Protein AF-A0AAE0UM64-F1 (afdb_monomer_lite)

Sequence (85 aa):
MDLSNLTLTVEESEIRHPLRSINPRKATGPDGVPGRVLKDCADQLSGIFTKIFNQSLALSTVPPCLKSSIIFPLPKKSHISSLSD

Foldseek 3Di:
DDPVPPQDADDLVNQLVVLLVFDQPDDDWPVPDGSVCSNVCSVVCSVVVRVQVSVCSVVVHDDPVVVDGDDDDDDPDPDDPDDDD

Radius of gyration: 19.14 Å; chains: 1; bounding box: 49×47×41 Å

pLDDT: mean 87.17, std 13.55, range [48.59, 98.5]

Secondary structure (DSSP, 8-state):
--GGG------HHHHHHHHHH--TTSPP-TT---HHHHHHTHHHHHHHHHHHHHHHHHTT---HHHH-----PPPS-SS------

Organism: NCBI:txid175788

Structure (mmCIF, N/CA/C/O backbone):
data_AF-A0AAE0UM64-F1
#
_entry.id   AF-A0AAE0UM64-F1
#
loop_
_atom_site.group_PDB
_atom_site.id
_atom_site.type_symbol
_atom_site.label_atom_id
_atom_site.label_alt_id
_atom_site.label_comp_id
_atom_site.label_asym_id
_atom_site.label_entity_id
_atom_site.label_seq_id
_atom_site.pdbx_PDB_ins_code
_atom_site.Cartn_x
_atom_site.Cartn_y
_atom_site.Cartn_z
_atom_site.occupancy
_atom_site.B_iso_or_equiv
_atom_site.auth_seq_id
_atom_site.auth_comp_id
_atom_site.auth_asym_id
_atom_site.auth_atom_id
_atom_site.pdbx_PDB_model_num
ATOM 1 N N . MET A 1 1 ? -22.739 16.044 24.125 1.00 48.62 1 MET A N 1
ATOM 2 C CA . MET A 1 1 ? -22.555 15.166 22.955 1.00 48.62 1 MET A CA 1
ATOM 3 C C . MET A 1 1 ? -21.084 14.838 22.924 1.00 48.62 1 MET A C 1
ATOM 5 O O . MET A 1 1 ? -20.277 15.739 22.747 1.00 48.62 1 MET A O 1
ATOM 9 N N . ASP A 1 2 ? -20.756 13.612 23.299 1.00 48.59 2 ASP A N 1
ATOM 10 C CA . ASP A 1 2 ? -19.380 13.166 23.453 1.00 48.59 2 ASP A CA 1
ATOM 11 C C . ASP A 1 2 ? -18.757 12.937 22.067 1.00 48.59 2 ASP A C 1
ATOM 13 O O . ASP A 1 2 ? -19.224 12.097 21.302 1.00 48.59 2 ASP A O 1
ATOM 17 N N . LEU A 1 3 ? -17.750 13.742 21.725 1.00 59.09 3 LEU A N 1
ATOM 18 C CA . LEU A 1 3 ? -16.984 13.639 20.478 1.00 59.09 3 LEU A CA 1
ATOM 19 C C . LEU A 1 3 ? -15.898 12.552 20.555 1.00 59.09 3 LEU A C 1
ATOM 21 O O . LEU A 1 3 ? -15.223 12.312 19.557 1.00 59.09 3 LEU A O 1
ATOM 25 N N . SER A 1 4 ? -15.732 11.882 21.705 1.00 61.62 4 SER A N 1
ATOM 26 C CA . SER A 1 4 ? -14.691 10.867 21.924 1.00 61.62 4 SER A CA 1
ATOM 27 C C . SER A 1 4 ? -14.820 9.622 21.036 1.00 61.62 4 SER A C 1
ATOM 29 O O . SER A 1 4 ? -13.885 8.829 20.972 1.00 61.62 4 SER A O 1
ATOM 31 N N . ASN A 1 5 ? -15.937 9.467 20.314 1.00 60.50 5 ASN A N 1
ATOM 32 C CA . ASN A 1 5 ? -16.253 8.255 19.560 1.00 60.50 5 ASN A CA 1
ATOM 33 C C . ASN A 1 5 ? -16.393 8.447 18.041 1.00 60.50 5 ASN A C 1
ATOM 35 O O . ASN A 1 5 ? -16.919 7.565 17.362 1.00 60.50 5 ASN A O 1
ATOM 39 N N . LEU A 1 6 ? -15.912 9.561 17.474 1.00 68.19 6 LEU A N 1
ATOM 40 C CA . LEU A 1 6 ? -15.785 9.666 16.018 1.00 68.19 6 LEU A CA 1
ATOM 41 C C . LEU A 1 6 ? -14.534 8.902 15.560 1.00 68.19 6 LEU A C 1
ATOM 43 O O . LEU A 1 6 ? -13.468 9.479 15.352 1.00 68.19 6 LEU A O 1
ATOM 47 N N . THR A 1 7 ? -14.648 7.579 15.447 1.00 75.88 7 THR A N 1
ATOM 48 C CA . THR A 1 7 ? -13.569 6.746 14.913 1.00 75.88 7 THR A CA 1
ATOM 49 C C . THR A 1 7 ? -13.437 7.001 13.416 1.00 75.88 7 THR A C 1
ATOM 51 O O . THR A 1 7 ? -14.288 6.595 12.625 1.00 75.88 7 THR A O 1
ATOM 54 N N . LEU A 1 8 ? -12.360 7.680 13.021 1.00 89.56 8 LEU A N 1
ATOM 55 C CA . LEU A 1 8 ? -11.989 7.800 11.619 1.00 89.56 8 LEU A CA 1
ATOM 56 C C . LEU A 1 8 ? -11.574 6.416 11.114 1.00 89.56 8 LEU A C 1
ATOM 58 O O . LEU A 1 8 ? -10.588 5.847 11.582 1.00 89.56 8 LEU A O 1
ATOM 62 N N . THR A 1 9 ? -12.347 5.881 10.177 1.00 94.19 9 THR A N 1
ATOM 63 C CA . THR A 1 9 ? -12.087 4.588 9.549 1.00 94.19 9 THR A CA 1
ATOM 64 C C . THR A 1 9 ? -12.036 4.761 8.045 1.00 94.19 9 THR A C 1
ATOM 66 O O . THR A 1 9 ? -12.715 5.616 7.486 1.00 94.19 9 THR A O 1
ATOM 69 N N . VAL A 1 10 ? -11.182 3.963 7.422 1.00 96.00 10 VAL A N 1
ATOM 70 C CA . VAL A 1 10 ? -11.011 3.865 5.981 1.00 96.00 10 VAL A CA 1
ATOM 71 C C . VAL A 1 10 ? -11.656 2.570 5.520 1.00 96.00 10 VAL A C 1
ATOM 73 O O . VAL A 1 10 ? -11.404 1.505 6.100 1.00 96.00 10 VAL A O 1
ATOM 76 N N . GLU A 1 11 ? -12.462 2.653 4.471 1.00 97.31 11 GLU A N 1
ATOM 77 C CA . GLU A 1 11 ? -13.047 1.495 3.812 1.00 97.31 11 GLU A CA 1
ATOM 78 C C . GLU A 1 11 ? -12.125 0.923 2.730 1.00 97.31 11 GLU A C 1
ATOM 80 O O . GLU A 1 11 ? -11.311 1.606 2.109 1.00 97.31 11 GLU A O 1
ATOM 85 N N . GLU A 1 12 ? -12.298 -0.362 2.424 1.00 98.06 12 GLU A N 1
ATOM 86 C CA . GLU A 1 12 ? -11.489 -1.022 1.398 1.00 98.06 12 GLU A CA 1
ATOM 87 C C . GLU A 1 12 ? -11.692 -0.412 -0.002 1.00 98.06 12 GLU A C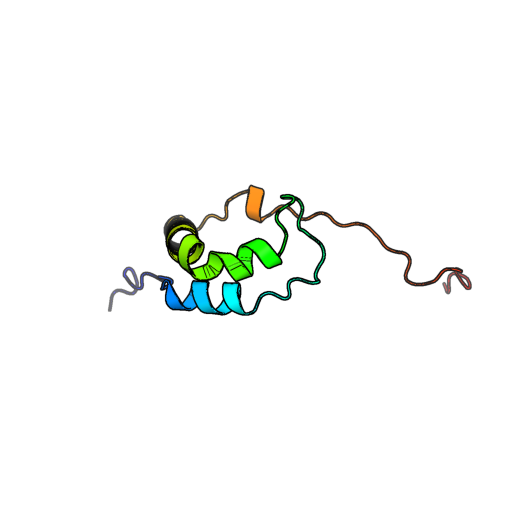 1
ATOM 89 O O . GLU A 1 12 ? -10.773 -0.388 -0.823 1.00 98.06 12 GLU A O 1
ATOM 94 N N . SER A 1 13 ? -12.885 0.119 -0.278 1.00 97.69 13 SER A N 1
ATOM 95 C CA . SER A 1 13 ? -13.216 0.838 -1.515 1.00 97.69 13 SER A CA 1
ATOM 96 C C . SER A 1 13 ? -12.341 2.085 -1.710 1.00 97.69 13 SER A C 1
ATOM 98 O O . SER A 1 13 ? -11.845 2.320 -2.819 1.00 97.69 13 SER A O 1
ATOM 100 N N . GLU A 1 14 ? -12.092 2.821 -0.626 1.00 97.56 14 GLU A N 1
ATOM 101 C CA . GLU A 1 14 ? -11.273 4.033 -0.580 1.00 97.56 14 GLU A CA 1
ATOM 102 C C . GLU A 1 14 ? -9.787 3.744 -0.800 1.00 97.56 14 GLU A C 1
ATOM 104 O O . GLU A 1 14 ? -9.049 4.632 -1.211 1.00 97.56 14 GLU A O 1
ATOM 109 N N . ILE A 1 15 ? -9.348 2.498 -0.599 1.00 98.19 15 ILE A N 1
ATOM 110 C CA . ILE A 1 15 ? -7.986 2.046 -0.914 1.00 98.19 15 ILE A CA 1
ATOM 111 C C . ILE A 1 15 ? -7.893 1.471 -2.325 1.00 98.19 15 ILE A C 1
ATOM 113 O O . ILE A 1 15 ? -6.968 1.782 -3.082 1.00 98.19 15 ILE A O 1
ATOM 117 N N . ARG A 1 16 ? -8.879 0.664 -2.717 1.00 98.50 16 ARG A N 1
ATOM 118 C CA . ARG A 1 16 ? -8.906 -0.007 -4.019 1.00 98.50 16 ARG A CA 1
ATOM 119 C C . ARG A 1 16 ? -8.902 0.979 -5.176 1.00 98.50 16 ARG A C 1
ATOM 121 O O . ARG A 1 16 ? -8.224 0.751 -6.179 1.00 98.50 16 ARG A O 1
ATOM 128 N N . HIS A 1 17 ? -9.657 2.071 -5.056 1.00 97.94 17 HIS A N 1
ATOM 129 C CA . HIS A 1 17 ? -9.759 3.063 -6.121 1.00 97.94 17 HIS A CA 1
ATOM 130 C C . HIS A 1 17 ? -8.415 3.777 -6.395 1.00 97.94 17 HIS A C 1
ATOM 132 O O . HIS A 1 17 ? -7.974 3.758 -7.550 1.00 97.94 17 HIS A O 1
ATOM 138 N N . PRO A 1 18 ? -7.699 4.307 -5.382 1.00 97.75 18 PRO A N 1
ATOM 139 C CA . PRO A 1 18 ? -6.331 4.796 -5.544 1.00 97.75 18 PRO A CA 1
ATOM 140 C C . PRO A 1 18 ? -5.358 3.764 -6.112 1.00 97.75 18 PRO A C 1
ATOM 142 O O . PRO A 1 18 ? -4.606 4.092 -7.025 1.00 97.75 18 PRO A O 1
ATOM 145 N N . LEU A 1 19 ? -5.382 2.512 -5.637 1.00 97.94 19 LEU A N 1
ATOM 146 C CA . LEU A 1 19 ? -4.487 1.471 -6.159 1.00 97.94 19 LEU A CA 1
ATOM 147 C C . LEU A 1 19 ? -4.697 1.254 -7.666 1.00 97.94 19 LEU A C 1
ATOM 149 O O . LEU A 1 19 ? -3.737 1.235 -8.438 1.00 97.94 19 LEU A O 1
ATOM 153 N N . ARG A 1 20 ? -5.955 1.198 -8.122 1.00 98.06 20 ARG A N 1
ATOM 154 C CA . ARG A 1 20 ? -6.297 1.059 -9.550 1.00 98.06 20 ARG A CA 1
ATOM 155 C C . ARG A 1 20 ? -5.927 2.292 -10.387 1.00 98.06 20 ARG A C 1
ATOM 157 O O . ARG A 1 20 ? -5.698 2.163 -11.595 1.00 98.06 20 ARG A O 1
ATOM 164 N N . SER A 1 21 ? -5.852 3.476 -9.779 1.00 97.56 21 SER A N 1
ATOM 165 C CA . SER A 1 21 ? -5.507 4.728 -10.466 1.00 97.56 21 SER A CA 1
ATOM 166 C C . SER A 1 21 ? -4.000 5.016 -10.519 1.00 97.56 21 SER A C 1
ATOM 168 O O . SER A 1 21 ? -3.586 5.953 -11.207 1.00 97.56 21 SER A O 1
ATOM 170 N N . ILE A 1 22 ? -3.160 4.181 -9.889 1.00 97.00 22 ILE A N 1
ATOM 171 C CA . ILE A 1 22 ? -1.697 4.299 -9.962 1.00 97.00 22 ILE A CA 1
ATOM 172 C C . ILE A 1 22 ? -1.232 4.336 -11.425 1.00 97.00 22 ILE A C 1
ATOM 174 O O . ILE A 1 22 ? -1.663 3.551 -12.276 1.00 97.00 22 ILE A O 1
ATOM 178 N N . ASN A 1 23 ? -0.315 5.259 -11.728 1.00 96.62 23 ASN A N 1
ATOM 179 C CA . ASN A 1 23 ? 0.356 5.304 -13.022 1.00 96.62 23 ASN A CA 1
ATOM 180 C C . ASN A 1 23 ? 1.533 4.309 -13.016 1.00 96.62 23 ASN A C 1
ATOM 182 O O . ASN A 1 23 ? 2.550 4.598 -12.380 1.00 96.62 23 ASN A O 1
ATOM 186 N N . PRO A 1 24 ? 1.454 3.186 -13.753 1.00 95.81 24 PRO A N 1
ATOM 187 C CA . PRO A 1 24 ? 2.479 2.142 -13.729 1.00 95.81 24 PRO A CA 1
ATOM 188 C C . PRO A 1 24 ? 3.814 2.574 -14.353 1.00 95.81 24 PRO A C 1
ATOM 190 O O . PRO A 1 24 ? 4.794 1.851 -14.233 1.00 95.81 24 PRO A O 1
ATOM 193 N N . ARG A 1 25 ? 3.861 3.730 -15.032 1.00 94.75 25 ARG A N 1
ATOM 194 C CA . ARG A 1 25 ? 5.068 4.266 -15.683 1.00 94.75 25 ARG A CA 1
ATOM 195 C C . ARG A 1 25 ? 5.930 5.128 -14.758 1.00 94.75 25 ARG A C 1
ATOM 197 O O . ARG A 1 25 ? 6.971 5.613 -15.188 1.00 94.75 25 ARG A O 1
ATOM 204 N N . LYS A 1 26 ? 5.480 5.395 -13.528 1.00 91.94 26 LYS A N 1
ATOM 205 C CA . LYS A 1 26 ? 6.288 6.134 -12.551 1.00 91.94 26 LYS A CA 1
ATOM 206 C C . LYS A 1 26 ? 7.437 5.262 -12.050 1.00 91.94 26 LYS A C 1
ATOM 208 O O . LYS A 1 26 ? 7.319 4.040 -12.009 1.00 91.94 26 LYS A O 1
ATOM 213 N N . ALA A 1 27 ? 8.529 5.918 -11.666 1.00 90.12 27 ALA A N 1
ATOM 214 C CA . ALA A 1 27 ? 9.656 5.254 -11.035 1.00 90.12 27 ALA A CA 1
ATOM 215 C C . ALA A 1 27 ? 9.212 4.532 -9.757 1.00 90.12 27 ALA A C 1
ATOM 217 O O . ALA A 1 27 ? 8.333 4.999 -9.029 1.00 90.12 27 ALA A O 1
ATOM 218 N N . THR A 1 28 ? 9.840 3.391 -9.518 1.00 91.19 28 THR A N 1
ATOM 219 C CA . THR A 1 28 ? 9.661 2.585 -8.318 1.00 91.19 28 THR A CA 1
ATOM 220 C C . THR A 1 28 ? 10.143 3.335 -7.077 1.00 91.19 28 THR A 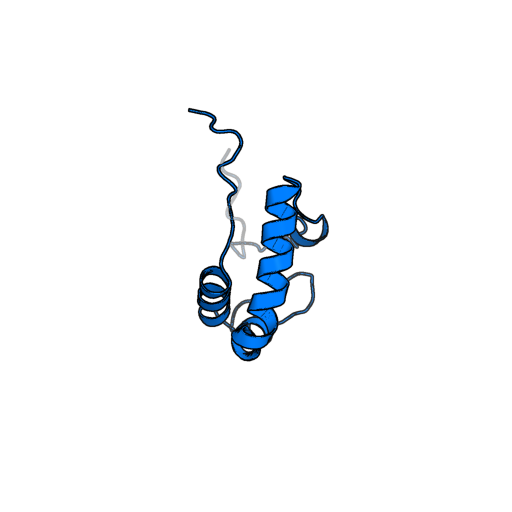C 1
ATOM 222 O O . THR A 1 28 ? 11.108 4.100 -7.143 1.00 91.19 28 THR A O 1
ATOM 225 N N . GLY A 1 29 ? 9.459 3.124 -5.951 1.00 86.94 29 GLY A N 1
ATOM 226 C CA . GLY A 1 29 ? 9.861 3.679 -4.664 1.00 86.94 29 GLY A CA 1
ATOM 227 C C . GLY A 1 29 ? 11.137 3.033 -4.098 1.00 86.94 29 GLY A C 1
ATOM 228 O O . GLY A 1 29 ? 11.720 2.137 -4.711 1.00 86.94 29 GLY A O 1
ATOM 229 N N . PRO A 1 30 ? 11.573 3.456 -2.898 1.00 86.62 30 PRO A N 1
ATOM 230 C CA . PRO A 1 30 ? 12.682 2.825 -2.170 1.00 86.62 30 PRO A CA 1
ATOM 231 C C . PRO A 1 30 ? 12.511 1.329 -1.895 1.00 86.62 30 PRO A C 1
ATOM 233 O O . PRO A 1 30 ? 13.489 0.645 -1.613 1.00 86.62 30 PRO A O 1
ATOM 236 N N . ASP A 1 31 ? 11.277 0.836 -1.936 1.00 89.38 31 ASP A N 1
ATOM 237 C CA . ASP A 1 31 ? 10.903 -0.548 -1.656 1.00 89.38 31 ASP A CA 1
ATOM 238 C C . ASP A 1 31 ? 11.134 -1.503 -2.836 1.00 89.38 31 ASP A C 1
ATOM 240 O O . ASP A 1 31 ? 11.004 -2.715 -2.678 1.00 89.38 31 ASP A O 1
ATOM 244 N N . GLY A 1 32 ? 11.465 -0.986 -4.022 1.00 90.88 32 GLY A N 1
ATOM 245 C CA . GLY A 1 32 ? 11.645 -1.820 -5.206 1.00 90.88 32 GLY A CA 1
ATOM 246 C C . GLY A 1 32 ? 10.336 -2.356 -5.799 1.00 90.88 32 GLY A C 1
ATOM 247 O O . GLY A 1 32 ? 10.399 -3.108 -6.771 1.00 90.88 32 GLY A O 1
ATOM 248 N N . VAL A 1 33 ? 9.161 -1.945 -5.302 1.00 93.00 33 VAL A N 1
ATOM 249 C CA . VAL A 1 33 ? 7.858 -2.420 -5.792 1.00 93.00 33 VAL A CA 1
ATOM 250 C C . VAL A 1 33 ? 7.349 -1.534 -6.938 1.00 93.00 33 VAL A C 1
ATOM 252 O O . VAL A 1 33 ? 7.009 -0.367 -6.727 1.00 93.00 33 VAL A O 1
ATOM 255 N N . PRO A 1 34 ? 7.235 -2.052 -8.177 1.00 95.38 34 PRO A N 1
ATOM 256 C CA . PRO A 1 34 ? 6.727 -1.260 -9.289 1.00 95.38 34 PRO A CA 1
ATOM 257 C C . PRO A 1 34 ? 5.267 -0.862 -9.071 1.00 95.38 34 PRO A C 1
ATOM 259 O O . PRO A 1 34 ? 4.438 -1.687 -8.682 1.00 95.38 34 PRO A O 1
ATOM 262 N N . GLY A 1 35 ? 4.901 0.364 -9.458 1.00 96.19 35 GLY A N 1
ATOM 263 C CA . GLY A 1 35 ? 3.508 0.825 -9.388 1.00 96.19 35 GLY A CA 1
ATOM 264 C C . GLY A 1 35 ? 2.527 -0.062 -10.171 1.00 96.19 35 GLY A C 1
ATOM 265 O O . GLY A 1 35 ? 1.347 -0.126 -9.836 1.00 96.19 35 GLY A O 1
ATOM 266 N N . ARG A 1 36 ? 3.012 -0.802 -11.179 1.00 97.56 36 ARG A N 1
ATOM 267 C CA . ARG A 1 36 ? 2.215 -1.803 -11.901 1.00 97.56 36 ARG A CA 1
ATOM 268 C C . ARG A 1 36 ? 1.743 -2.948 -11.005 1.00 97.56 36 ARG A C 1
ATOM 270 O O . ARG A 1 36 ? 0.593 -3.341 -11.127 1.00 97.56 36 ARG A O 1
ATOM 277 N N . VAL A 1 37 ? 2.581 -3.427 -10.085 1.00 97.44 37 VAL A N 1
ATOM 278 C CA . VAL A 1 37 ? 2.204 -4.487 -9.134 1.00 97.44 37 VAL A CA 1
ATOM 279 C C . VAL A 1 37 ? 1.082 -3.997 -8.224 1.00 97.44 37 VAL A C 1
ATOM 281 O O . VAL A 1 37 ? 0.081 -4.682 -8.063 1.00 97.44 37 VAL A O 1
ATOM 284 N N . LEU A 1 38 ? 1.201 -2.775 -7.699 1.00 97.06 38 LEU A N 1
ATOM 285 C CA . LEU A 1 38 ? 0.168 -2.178 -6.846 1.00 97.06 38 LEU A CA 1
ATOM 286 C C . LEU A 1 38 ? -1.177 -2.035 -7.572 1.00 97.06 38 LEU A C 1
ATOM 288 O O . LEU A 1 38 ? -2.229 -2.256 -6.977 1.00 97.06 38 LEU A O 1
ATOM 292 N N . LYS A 1 39 ? -1.136 -1.692 -8.864 1.00 98.25 39 LYS A N 1
ATOM 293 C CA . LYS A 1 39 ? -2.326 -1.556 -9.705 1.00 98.25 39 LYS A CA 1
ATOM 294 C C . LYS A 1 39 ? -2.966 -2.899 -10.047 1.00 98.25 39 LYS A C 1
ATOM 296 O O . LYS A 1 39 ? -4.174 -3.052 -9.883 1.00 98.25 39 LYS A O 1
ATOM 301 N N . ASP A 1 40 ? -2.171 -3.845 -10.540 1.00 98.06 40 ASP A N 1
ATOM 302 C CA . ASP A 1 40 ? -2.654 -5.148 -11.007 1.00 98.06 40 ASP A CA 1
ATOM 303 C C . ASP A 1 40 ? -3.138 -6.015 -9.832 1.00 98.06 40 ASP A C 1
ATOM 305 O O . ASP A 1 40 ? -4.081 -6.788 -9.980 1.00 98.06 40 ASP A O 1
ATOM 309 N N . CYS A 1 41 ? -2.537 -5.845 -8.649 1.00 97.75 41 CYS A N 1
ATOM 310 C CA . CYS A 1 41 ? -2.907 -6.544 -7.419 1.00 97.75 41 CYS A CA 1
ATOM 311 C C . CYS A 1 41 ? -3.828 -5.720 -6.502 1.00 97.75 41 CYS A C 1
ATOM 313 O O . CYS A 1 41 ? -3.880 -5.981 -5.299 1.00 97.75 41 CYS A O 1
ATOM 315 N N . ALA A 1 42 ? -4.532 -4.709 -7.026 1.00 98.19 42 ALA A N 1
ATOM 316 C CA . ALA A 1 42 ? -5.334 -3.806 -6.202 1.00 98.19 42 ALA A CA 1
ATOM 317 C C . ALA A 1 42 ? -6.347 -4.560 -5.326 1.00 98.19 42 ALA A C 1
ATOM 319 O O . ALA A 1 42 ? -6.468 -4.263 -4.141 1.00 98.19 42 ALA A O 1
ATOM 320 N N . ASP A 1 43 ? -7.030 -5.568 -5.865 1.00 97.69 43 ASP A N 1
ATOM 321 C CA . ASP A 1 43 ? -8.074 -6.299 -5.136 1.00 97.69 43 ASP A CA 1
ATOM 322 C C . ASP A 1 43 ? -7.494 -7.154 -4.000 1.00 97.69 43 ASP A C 1
ATOM 324 O O . ASP A 1 43 ? -8.053 -7.211 -2.911 1.00 97.69 43 ASP A O 1
ATOM 328 N N . GLN A 1 44 ? -6.322 -7.750 -4.217 1.00 97.94 44 GLN A N 1
ATOM 329 C CA . GLN A 1 44 ? -5.606 -8.553 -3.229 1.00 97.94 44 GLN A CA 1
ATOM 330 C C . GLN A 1 44 ? -4.979 -7.683 -2.132 1.00 97.94 44 GLN A C 1
ATOM 332 O O . GLN A 1 44 ? -4.903 -8.091 -0.973 1.00 97.94 44 GLN A O 1
ATOM 337 N N . LEU A 1 45 ? -4.509 -6.486 -2.493 1.00 97.56 45 LEU A N 1
ATOM 338 C CA . LEU A 1 45 ? -3.780 -5.595 -1.592 1.00 97.56 45 LEU A CA 1
ATOM 339 C C . LEU A 1 45 ? -4.692 -4.657 -0.790 1.00 97.56 45 LEU A C 1
ATOM 341 O O . LEU A 1 45 ? -4.303 -4.208 0.289 1.00 97.56 45 LEU A O 1
ATOM 345 N N . SER A 1 46 ? -5.903 -4.365 -1.270 1.00 98.06 46 SER A N 1
ATOM 346 C CA . SER A 1 46 ? -6.778 -3.374 -0.629 1.00 98.06 46 SER A CA 1
ATOM 347 C C . SER A 1 46 ? -7.091 -3.728 0.824 1.00 98.06 46 SER A C 1
ATOM 349 O O . SER A 1 46 ? -6.969 -2.873 1.702 1.00 98.06 46 SER A O 1
ATOM 351 N N . GLY A 1 47 ? -7.408 -4.993 1.112 1.00 97.94 47 GLY A N 1
ATOM 352 C CA . GLY A 1 47 ? -7.736 -5.428 2.470 1.00 97.94 47 GLY A CA 1
ATOM 353 C C . GLY A 1 47 ? -6.577 -5.275 3.463 1.00 97.94 47 GLY A C 1
ATOM 354 O O . GLY A 1 47 ? -6.789 -4.843 4.598 1.00 97.94 47 GLY A O 1
ATOM 355 N N . ILE A 1 48 ? -5.336 -5.584 3.059 1.00 97.69 48 ILE A N 1
ATOM 356 C CA . ILE A 1 48 ? -4.180 -5.459 3.962 1.00 97.69 48 ILE A CA 1
ATOM 357 C C . ILE A 1 48 ? -3.803 -3.993 4.197 1.00 97.69 48 ILE A C 1
ATOM 359 O O . ILE A 1 48 ? -3.568 -3.605 5.340 1.00 97.69 48 ILE A O 1
ATOM 363 N N . PHE A 1 49 ? -3.832 -3.156 3.157 1.00 96.81 49 PHE A N 1
ATOM 364 C CA . PHE A 1 49 ? -3.582 -1.721 3.301 1.00 96.81 49 PHE A CA 1
ATOM 365 C C . PHE A 1 49 ? -4.643 -1.041 4.169 1.00 96.81 49 PHE A C 1
ATOM 367 O O . PHE A 1 49 ? -4.294 -0.240 5.030 1.00 96.81 49 PHE A O 1
ATOM 374 N N . THR A 1 50 ? -5.913 -1.426 4.030 1.00 98.00 50 THR A N 1
ATOM 375 C CA . THR A 1 50 ? -7.008 -0.926 4.880 1.00 98.00 50 THR A CA 1
ATOM 376 C C . THR A 1 50 ? -6.741 -1.201 6.360 1.00 98.00 50 THR A C 1
ATOM 378 O O . THR A 1 50 ? -6.857 -0.303 7.193 1.00 98.00 50 THR A O 1
ATOM 381 N N . LYS A 1 51 ? -6.305 -2.422 6.704 1.00 97.38 51 LYS A N 1
ATOM 382 C CA . LYS A 1 51 ? -5.930 -2.777 8.084 1.00 97.38 51 LYS A CA 1
ATOM 383 C C . LYS A 1 51 ? -4.762 -1.934 8.592 1.00 97.38 51 LYS A C 1
ATOM 385 O O . LYS A 1 51 ? -4.834 -1.415 9.702 1.00 97.38 51 LYS A O 1
ATOM 390 N N . ILE A 1 52 ? -3.716 -1.767 7.779 1.00 96.38 52 ILE A N 1
ATOM 391 C CA . ILE A 1 52 ? -2.541 -0.958 8.135 1.00 96.38 52 ILE A CA 1
ATOM 392 C C . ILE A 1 52 ? -2.943 0.499 8.394 1.00 96.38 52 ILE A C 1
ATOM 394 O O . ILE A 1 52 ? -2.532 1.070 9.403 1.00 96.38 52 ILE A O 1
ATOM 398 N N . PHE A 1 53 ? -3.760 1.097 7.524 1.00 95.94 53 PHE A N 1
ATOM 399 C CA . PHE A 1 53 ? -4.190 2.486 7.679 1.00 95.94 53 PHE A CA 1
ATOM 400 C C . PHE A 1 53 ? -5.096 2.678 8.891 1.00 95.94 53 PHE A C 1
ATOM 402 O O . PHE A 1 53 ? -4.832 3.568 9.692 1.00 95.94 53 PHE A O 1
ATOM 409 N N . ASN A 1 54 ? -6.087 1.811 9.100 1.00 96.25 54 ASN A N 1
ATOM 410 C CA . ASN A 1 54 ? -6.955 1.897 10.276 1.00 96.25 54 ASN A CA 1
ATOM 411 C C . ASN A 1 54 ? -6.180 1.696 11.584 1.00 96.25 54 ASN A C 1
ATOM 413 O O . ASN A 1 54 ? -6.428 2.400 12.560 1.00 96.25 54 ASN A O 1
ATOM 417 N N . GLN A 1 55 ? -5.186 0.803 11.601 1.00 95.31 55 GLN A N 1
ATOM 418 C CA . GLN A 1 55 ? -4.299 0.650 12.753 1.00 95.31 55 GLN A CA 1
ATOM 419 C C . GLN A 1 55 ? -3.427 1.897 12.973 1.00 95.31 55 GLN A C 1
ATOM 421 O O . GLN A 1 55 ? -3.260 2.339 14.108 1.00 95.31 55 GLN A O 1
ATOM 426 N N . SER A 1 56 ? -2.896 2.489 11.902 1.00 95.62 56 SER A N 1
ATOM 427 C CA . SER A 1 56 ? -2.124 3.733 11.963 1.00 95.62 56 SER A CA 1
ATOM 428 C C . SER A 1 56 ? -2.956 4.901 12.506 1.00 95.62 56 SER A C 1
ATOM 430 O O . SER A 1 56 ? -2.469 5.636 13.364 1.00 95.62 56 SER A O 1
ATOM 432 N N . LEU A 1 57 ? -4.214 5.025 12.070 1.00 94.25 57 LEU A N 1
ATOM 433 C CA . LEU A 1 57 ? -5.173 6.024 12.549 1.00 94.25 57 LEU A CA 1
ATOM 434 C C . LEU A 1 57 ? -5.517 5.823 14.028 1.00 94.25 57 LEU A C 1
ATOM 436 O O . LEU A 1 57 ? -5.410 6.766 14.808 1.00 94.25 57 LEU A O 1
ATOM 440 N N . ALA A 1 58 ? -5.846 4.594 14.437 1.00 93.81 58 ALA A N 1
ATOM 441 C CA . ALA A 1 58 ? -6.164 4.275 15.829 1.00 93.81 58 ALA A CA 1
ATOM 442 C C . ALA A 1 58 ? -4.990 4.553 16.783 1.00 93.81 58 ALA A C 1
ATOM 444 O O . ALA A 1 58 ? -5.188 5.038 17.894 1.00 93.81 58 ALA A O 1
ATOM 445 N N . LEU A 1 59 ? -3.757 4.280 16.342 1.00 93.62 59 LEU A N 1
ATOM 446 C CA . LEU A 1 59 ? -2.537 4.522 17.121 1.00 93.62 59 LEU A CA 1
ATOM 447 C C . LEU A 1 59 ? -1.966 5.934 16.935 1.00 93.62 59 LEU A C 1
ATOM 449 O O . LEU A 1 59 ? -0.931 6.252 17.522 1.00 93.62 59 LEU A O 1
ATOM 453 N N . SER A 1 60 ? -2.577 6.757 16.077 1.00 93.69 60 SER A N 1
ATOM 454 C CA . SER A 1 60 ? -2.055 8.071 15.673 1.00 93.69 60 SER A CA 1
ATOM 455 C C . SER A 1 60 ? -0.572 8.036 15.262 1.00 93.69 60 SER A C 1
ATOM 457 O O . SER A 1 60 ? 0.192 8.959 15.536 1.00 93.69 60 SER A O 1
ATOM 459 N N . THR A 1 61 ? -0.134 6.944 14.627 1.00 94.25 61 THR A N 1
ATOM 460 C CA . THR A 1 61 ? 1.282 6.678 14.340 1.00 94.25 61 THR A CA 1
ATOM 461 C C . THR A 1 61 ? 1.464 6.148 12.931 1.00 94.25 61 THR A C 1
ATOM 463 O O . THR A 1 61 ? 0.872 5.136 12.560 1.00 94.25 61 THR A O 1
ATOM 466 N N . VAL A 1 62 ? 2.356 6.774 12.162 1.00 93.69 62 VAL A N 1
ATOM 467 C CA . VAL A 1 62 ? 2.730 6.311 10.818 1.00 93.69 62 VAL A CA 1
ATOM 468 C C . VAL A 1 62 ? 3.950 5.383 10.903 1.00 93.69 62 VAL A C 1
ATOM 470 O O . VAL A 1 62 ? 4.973 5.794 11.474 1.00 93.69 62 VAL A O 1
ATOM 473 N N . PRO A 1 63 ? 3.891 4.168 10.316 1.00 90.69 63 PRO A N 1
ATOM 474 C CA . PRO A 1 63 ? 5.030 3.257 10.243 1.00 90.69 63 PRO A CA 1
ATOM 475 C C . PRO A 1 63 ? 6.295 3.950 9.704 1.00 90.69 63 PRO A C 1
ATOM 477 O O . PRO A 1 63 ? 6.218 4.640 8.686 1.00 90.69 63 PRO A O 1
ATOM 480 N N . PRO A 1 64 ? 7.474 3.778 10.337 1.00 89.94 64 PRO A N 1
ATOM 481 C CA . PRO A 1 64 ? 8.709 4.433 9.902 1.00 89.94 64 PRO A CA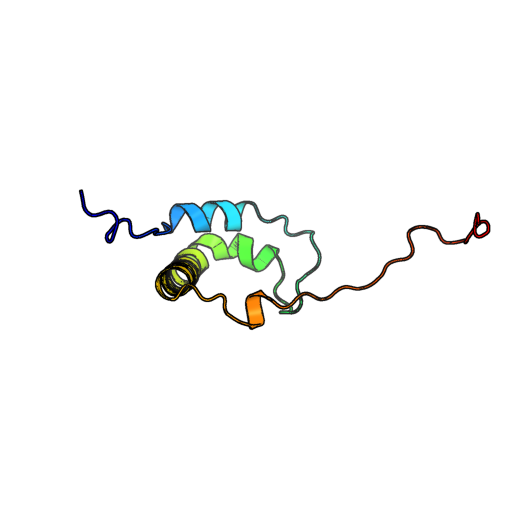 1
ATOM 482 C C . PRO A 1 64 ? 9.062 4.213 8.429 1.00 89.94 64 PRO A C 1
ATOM 484 O O . PRO A 1 64 ? 9.452 5.164 7.760 1.00 89.94 64 PRO A O 1
ATOM 487 N N . CYS A 1 65 ? 8.846 3.005 7.903 1.00 87.50 65 CYS A N 1
ATOM 488 C CA . CYS A 1 65 ? 9.103 2.680 6.498 1.00 87.50 65 CYS A CA 1
ATOM 489 C C . CYS A 1 65 ? 8.256 3.501 5.510 1.00 87.50 65 CYS A C 1
ATOM 491 O O . CYS A 1 65 ? 8.713 3.762 4.404 1.00 87.50 65 CYS A O 1
ATOM 493 N N . LEU A 1 66 ? 7.065 3.961 5.912 1.00 87.00 66 LEU A N 1
ATOM 494 C CA . LEU A 1 66 ? 6.196 4.811 5.089 1.00 87.00 66 LEU A CA 1
ATOM 495 C C . LEU A 1 66 ? 6.563 6.302 5.172 1.00 87.00 66 LEU A C 1
ATOM 497 O O . LEU A 1 66 ? 6.019 7.109 4.425 1.00 87.00 66 LEU A O 1
ATOM 501 N N . LYS A 1 67 ? 7.481 6.680 6.073 1.00 86.06 67 LYS A N 1
ATOM 502 C CA . LYS A 1 67 ? 8.023 8.047 6.189 1.00 86.06 67 LYS A CA 1
ATOM 503 C C . LYS A 1 67 ? 9.324 8.234 5.406 1.00 86.06 67 LYS A C 1
ATOM 505 O O . LYS A 1 67 ? 9.804 9.357 5.271 1.00 86.06 67 LYS A O 1
ATOM 510 N N . SER A 1 68 ? 9.914 7.150 4.912 1.00 81.06 68 SER A N 1
ATOM 511 C CA . SER A 1 68 ? 11.166 7.174 4.161 1.00 81.06 68 SER A CA 1
ATOM 512 C C . SER A 1 68 ? 10.915 7.479 2.682 1.00 81.06 68 SER A C 1
ATOM 514 O O . SER A 1 68 ? 10.074 6.852 2.045 1.00 81.06 68 SER A O 1
ATOM 516 N N . SER A 1 69 ? 11.682 8.409 2.107 1.00 77.00 69 SER A N 1
ATOM 517 C CA . SER A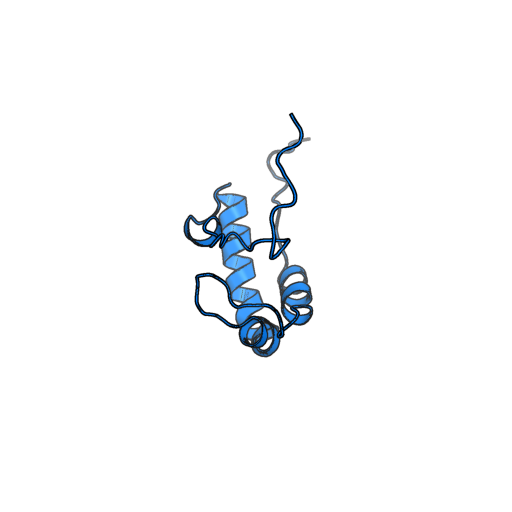 1 69 ? 11.703 8.662 0.659 1.00 77.00 69 SER A CA 1
ATOM 518 C C . SER A 1 69 ? 13.145 8.785 0.171 1.00 77.00 69 SER A C 1
ATOM 520 O O . SER A 1 69 ? 14.000 9.268 0.917 1.00 77.00 69 SER A O 1
ATOM 522 N N . ILE A 1 70 ? 13.418 8.372 -1.069 1.00 74.88 70 ILE A N 1
ATOM 523 C CA . ILE A 1 70 ? 14.715 8.618 -1.705 1.00 74.88 70 ILE A CA 1
ATOM 524 C C . ILE A 1 70 ? 14.625 9.909 -2.512 1.00 74.88 70 ILE A C 1
ATOM 526 O O . ILE A 1 70 ? 13.823 10.018 -3.439 1.00 74.88 70 ILE A O 1
ATOM 530 N N . ILE A 1 71 ? 15.479 10.873 -2.172 1.00 76.56 71 ILE A N 1
ATOM 531 C CA . ILE A 1 71 ? 15.594 12.147 -2.878 1.00 76.56 71 ILE A CA 1
ATOM 532 C C . ILE A 1 71 ? 16.908 12.129 -3.653 1.00 76.56 71 ILE A C 1
ATOM 534 O O . ILE A 1 71 ? 17.982 12.251 -3.067 1.00 76.56 71 ILE A O 1
ATOM 538 N N . PHE A 1 72 ? 16.821 11.993 -4.975 1.00 74.62 72 PHE A N 1
ATOM 539 C CA . PHE A 1 72 ? 17.960 12.210 -5.863 1.00 74.62 72 PHE A CA 1
ATOM 540 C C . PHE A 1 72 ? 17.885 13.629 -6.440 1.00 74.62 72 PHE A C 1
ATOM 542 O O . PHE A 1 72 ? 16.946 13.924 -7.187 1.00 74.62 72 PHE A O 1
ATOM 549 N N . PRO A 1 73 ? 18.828 14.531 -6.114 1.00 77.50 73 PRO A N 1
ATOM 550 C CA . PRO A 1 73 ? 18.864 15.851 -6.727 1.00 77.50 73 PRO A CA 1
ATOM 551 C C . PRO A 1 73 ? 19.210 15.718 -8.215 1.00 77.50 73 PRO A C 1
ATOM 553 O O . PRO A 1 73 ? 20.294 15.266 -8.576 1.00 77.50 73 PRO A O 1
ATOM 556 N N . LEU A 1 74 ? 18.279 16.123 -9.081 1.00 78.00 74 LEU A N 1
ATOM 557 C CA . LEU A 1 74 ? 18.491 16.179 -10.526 1.00 78.00 74 LEU A CA 1
ATOM 558 C C . LEU A 1 74 ? 18.755 17.629 -10.960 1.00 78.00 74 LEU A C 1
ATOM 560 O O . LEU A 1 74 ? 17.927 18.506 -10.679 1.00 78.00 74 LEU A O 1
ATOM 564 N N . PRO A 1 75 ? 19.872 17.911 -11.658 1.00 78.12 75 PRO A N 1
ATOM 565 C CA . PRO A 1 75 ? 20.132 19.234 -12.211 1.00 78.12 75 PRO A CA 1
ATOM 566 C C . PRO A 1 75 ? 19.041 19.632 -13.212 1.00 78.12 75 PRO A C 1
ATOM 568 O O . PRO A 1 75 ? 18.819 18.950 -14.210 1.00 78.12 75 PRO A O 1
ATOM 571 N N . LYS A 1 76 ? 18.361 20.760 -12.967 1.00 77.94 76 LYS A N 1
ATOM 572 C CA . LYS A 1 76 ? 17.327 21.288 -13.882 1.00 77.94 76 LYS A CA 1
ATOM 573 C C . LYS A 1 76 ? 17.908 21.882 -15.171 1.00 77.94 76 LYS A C 1
ATOM 575 O O . LYS A 1 76 ? 17.188 22.016 -16.154 1.00 77.94 76 LYS A O 1
ATOM 580 N N . LYS A 1 77 ? 19.184 22.278 -15.158 1.00 79.94 77 LYS A N 1
ATOM 581 C CA . LYS A 1 77 ? 19.925 22.820 -16.305 1.00 79.94 77 LYS A CA 1
ATOM 582 C C . LYS A 1 77 ? 21.274 22.111 -16.393 1.00 79.94 77 LYS A C 1
ATOM 584 O O . LYS A 1 77 ? 21.893 21.861 -15.363 1.00 79.94 77 LYS A O 1
ATOM 589 N N . SER A 1 78 ? 21.728 21.822 -17.611 1.00 68.88 78 SER A N 1
ATOM 590 C CA . SER A 1 78 ? 23.057 21.251 -17.871 1.00 68.88 78 SER A CA 1
ATOM 591 C C . SER A 1 78 ? 24.191 22.254 -17.642 1.00 68.88 78 SER A C 1
ATOM 593 O O . SER A 1 78 ? 25.318 21.846 -17.386 1.00 68.88 78 SER A O 1
ATOM 595 N N . HIS A 1 79 ? 23.895 23.557 -17.707 1.00 71.25 79 HIS A N 1
ATOM 596 C CA . HIS A 1 79 ? 24.861 24.632 -17.515 1.00 71.25 79 HIS A CA 1
ATOM 597 C C . HIS A 1 79 ? 24.332 25.676 -16.528 1.00 71.25 79 HIS A C 1
ATOM 599 O O . HIS A 1 79 ? 23.200 26.155 -16.646 1.00 71.25 79 HIS A O 1
ATOM 605 N N . ILE A 1 80 ? 25.168 26.042 -15.559 1.00 66.12 80 ILE A N 1
ATOM 606 C CA . ILE A 1 80 ? 24.906 27.128 -14.615 1.00 66.12 80 ILE A CA 1
ATOM 607 C C . ILE A 1 80 ? 25.268 28.432 -15.335 1.00 66.12 80 ILE A C 1
ATOM 609 O O . ILE A 1 80 ? 26.443 28.736 -15.520 1.00 66.12 80 ILE A O 1
ATOM 613 N N . SER A 1 81 ? 24.276 29.194 -15.791 1.00 65.69 81 SER A N 1
ATOM 614 C CA . SER A 1 81 ? 24.496 30.575 -16.231 1.00 65.69 81 SER A CA 1
ATOM 615 C C . SER A 1 81 ? 24.518 31.458 -14.983 1.00 65.69 81 SER A C 1
ATOM 617 O O . SER A 1 81 ? 23.446 31.836 -14.526 1.00 65.69 81 SER A O 1
ATOM 619 N N . SER A 1 82 ? 25.721 31.647 -14.424 1.00 65.88 82 SER A N 1
ATOM 620 C CA . SER A 1 82 ? 26.140 32.597 -13.370 1.00 65.88 82 SER A CA 1
ATOM 621 C C . SER A 1 82 ? 25.191 32.858 -12.189 1.00 65.88 82 SER A C 1
ATOM 623 O O . SER A 1 82 ? 24.035 33.243 -12.348 1.00 65.88 82 SER A O 1
AT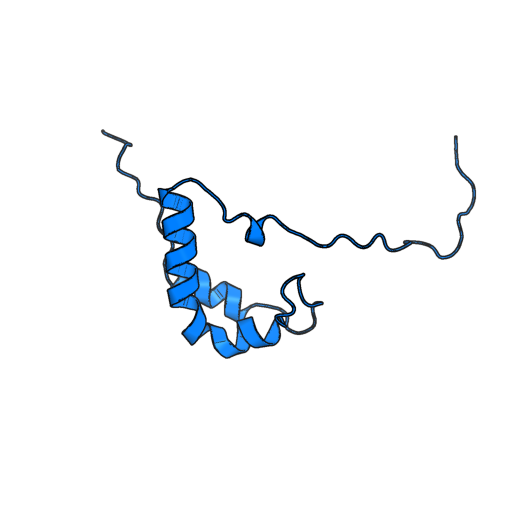OM 625 N N . LEU A 1 83 ? 25.739 32.751 -10.977 1.00 63.06 83 LEU A N 1
ATOM 626 C CA . LEU A 1 83 ? 25.089 33.206 -9.750 1.00 63.06 83 LEU A CA 1
ATOM 627 C C . LEU A 1 83 ? 24.738 34.697 -9.885 1.00 63.06 83 LEU A C 1
ATOM 629 O O . LEU A 1 83 ? 25.614 35.511 -10.168 1.00 63.06 83 LEU A O 1
ATOM 633 N N . SER A 1 84 ? 23.454 35.028 -9.774 1.00 61.12 84 SER A N 1
ATOM 634 C CA . SER A 1 84 ? 23.011 36.413 -9.602 1.00 61.12 84 SER A CA 1
ATOM 635 C C . SER A 1 84 ? 23.014 36.670 -8.098 1.00 61.12 84 SER A C 1
ATOM 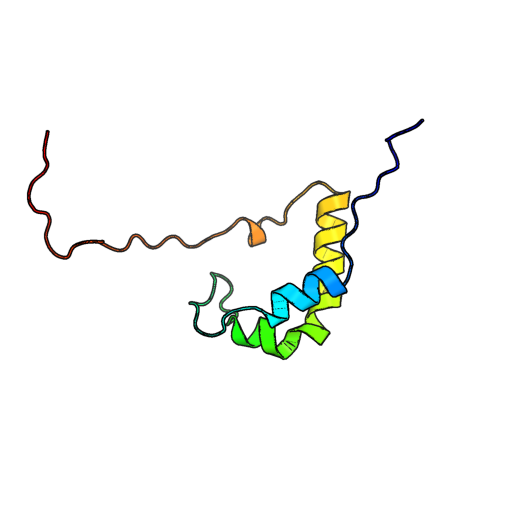637 O O . SER A 1 84 ? 22.228 36.025 -7.401 1.00 61.12 84 SER A O 1
ATOM 639 N N . ASP A 1 85 ? 23.946 37.503 -7.630 1.00 49.53 85 ASP A N 1
ATOM 640 C CA . ASP A 1 85 ? 23.927 38.078 -6.275 1.00 49.53 85 ASP A CA 1
ATOM 641 C C . ASP A 1 85 ? 22.762 39.069 -6.117 1.00 49.53 85 ASP A C 1
ATOM 643 O O . ASP A 1 85 ? 22.426 39.757 -7.115 1.00 49.53 85 ASP A O 1
#